Protein AF-A0A965L9D4-F1 (afdb_monomer)

Structure (mmCIF, N/CA/C/O backbone):
data_AF-A0A965L9D4-F1
#
_entry.id   AF-A0A965L9D4-F1
#
loop_
_atom_site.group_PDB
_atom_site.id
_atom_site.type_symbol
_atom_site.label_atom_id
_atom_site.label_alt_id
_atom_site.label_comp_id
_atom_site.label_asym_id
_atom_site.label_entity_id
_atom_site.label_seq_id
_atom_site.pdbx_PDB_ins_code
_atom_site.Cartn_x
_atom_site.Cartn_y
_atom_site.Cartn_z
_atom_site.occupancy
_atom_site.B_iso_or_equiv
_atom_site.auth_seq_id
_atom_site.auth_comp_id
_atom_site.auth_asym_id
_atom_site.auth_atom_id
_atom_site.pdbx_PDB_model_num
ATOM 1 N N . SER A 1 1 ? 4.031 -6.464 5.505 1.00 76.69 1 SER A N 1
ATOM 2 C CA . SER A 1 1 ? 2.967 -7.238 4.818 1.00 76.69 1 SER A CA 1
ATOM 3 C C . SER A 1 1 ? 2.006 -6.271 4.135 1.00 76.69 1 SER A C 1
ATOM 5 O O . SER A 1 1 ? 1.970 -5.125 4.555 1.00 76.69 1 SER A O 1
ATOM 7 N N . ASP A 1 2 ? 1.254 -6.661 3.105 1.00 80.19 2 ASP A N 1
ATOM 8 C CA . ASP A 1 2 ? 0.328 -5.752 2.379 1.00 80.19 2 ASP A CA 1
ATOM 9 C C . ASP A 1 2 ? -0.749 -5.168 3.310 1.00 80.19 2 ASP A C 1
ATOM 11 O O . ASP A 1 2 ? -1.180 -4.033 3.130 1.00 80.19 2 ASP A O 1
ATOM 15 N N . GLN A 1 3 ? -1.103 -5.915 4.360 1.00 84.81 3 GLN A N 1
ATOM 16 C CA . GLN A 1 3 ? -1.976 -5.450 5.436 1.00 84.81 3 GLN A CA 1
ATOM 17 C C . GLN A 1 3 ? -1.397 -4.235 6.181 1.00 84.81 3 GLN A C 1
ATOM 19 O O . GLN A 1 3 ? -2.091 -3.246 6.344 1.00 84.81 3 GLN A O 1
ATOM 24 N N . GLN A 1 4 ? -0.099 -4.239 6.514 1.00 86.62 4 GLN A N 1
ATOM 25 C CA . GLN A 1 4 ? 0.541 -3.094 7.187 1.00 86.62 4 GLN A CA 1
ATOM 26 C C . GLN A 1 4 ? 0.491 -1.816 6.349 1.00 86.62 4 GLN A C 1
ATOM 28 O O . GLN A 1 4 ? 0.414 -0.726 6.902 1.00 86.62 4 GLN A O 1
ATOM 33 N N . PHE A 1 5 ? 0.566 -1.935 5.021 1.00 86.25 5 PHE A N 1
ATOM 34 C CA . PHE A 1 5 ? 0.405 -0.774 4.149 1.00 86.25 5 PHE A CA 1
ATOM 35 C C . PHE A 1 5 ? -1.036 -0.268 4.196 1.00 86.25 5 PHE A C 1
ATOM 37 O O . PHE A 1 5 ? -1.237 0.929 4.334 1.00 86.25 5 PHE A O 1
ATOM 44 N N . SER A 1 6 ? -2.018 -1.174 4.148 1.00 89.31 6 SER A N 1
ATOM 45 C CA . SER A 1 6 ? -3.442 -0.843 4.288 1.00 89.31 6 SER A CA 1
ATOM 46 C C . SER A 1 6 ? -3.713 -0.068 5.576 1.00 89.31 6 SER A C 1
ATOM 48 O O . SER A 1 6 ? -4.348 0.981 5.536 1.00 89.31 6 SER A O 1
ATOM 50 N N . ASP A 1 7 ? -3.178 -0.556 6.695 1.00 90.75 7 ASP A N 1
ATOM 51 C CA . ASP A 1 7 ? -3.377 0.041 8.015 1.00 90.75 7 ASP A CA 1
ATOM 52 C C . ASP A 1 7 ? -2.677 1.409 8.115 1.00 90.75 7 ASP A C 1
ATOM 54 O O . ASP A 1 7 ? -3.229 2.363 8.661 1.00 90.75 7 ASP A O 1
ATOM 58 N N . ARG A 1 8 ? -1.483 1.541 7.520 1.00 91.94 8 ARG A N 1
ATOM 59 C CA . ARG A 1 8 ? -0.744 2.809 7.472 1.00 91.94 8 ARG A CA 1
ATOM 60 C C . ARG A 1 8 ? -1.455 3.861 6.622 1.00 91.94 8 ARG A C 1
ATOM 62 O O . ARG A 1 8 ? -1.611 4.989 7.074 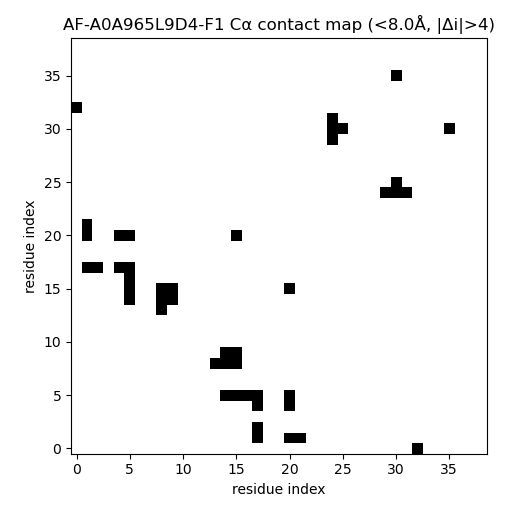1.00 91.94 8 ARG A O 1
ATOM 69 N N . PHE A 1 9 ? -1.948 3.496 5.442 1.00 90.50 9 PHE A N 1
ATOM 70 C CA . PHE A 1 9 ? -2.740 4.413 4.621 1.00 90.50 9 PHE A CA 1
ATOM 71 C C . PHE A 1 9 ? -4.036 4.819 5.327 1.00 90.50 9 PHE A C 1
ATOM 73 O O . PHE A 1 9 ? -4.382 5.997 5.316 1.00 90.50 9 PHE A O 1
ATOM 80 N N . ALA A 1 10 ? -4.700 3.890 6.023 1.00 91.69 10 ALA A N 1
ATOM 81 C CA . ALA A 1 10 ? -5.882 4.213 6.816 1.00 91.69 10 ALA A CA 1
ATOM 82 C C . ALA A 1 10 ? -5.571 5.221 7.938 1.00 91.69 10 ALA A C 1
ATOM 84 O O . ALA A 1 10 ? -6.376 6.116 8.184 1.00 91.69 10 ALA A O 1
ATOM 85 N N . SER A 1 11 ? -4.391 5.131 8.568 1.00 91.75 11 SER A N 1
ATOM 86 C CA . SER A 1 11 ? -3.937 6.115 9.565 1.00 91.75 11 SER A CA 1
ATOM 87 C C . SER A 1 11 ? -3.669 7.507 8.978 1.00 91.75 11 SER A C 1
ATOM 89 O O . SER A 1 11 ? -3.820 8.507 9.671 1.00 91.75 11 SER A O 1
ATOM 91 N N . GLU A 1 12 ? -3.338 7.580 7.688 1.00 92.69 12 GLU A N 1
ATOM 92 C CA . GLU A 1 12 ? -3.160 8.827 6.933 1.00 92.69 12 GLU A CA 1
ATOM 93 C C . GLU A 1 12 ? -4.495 9.343 6.344 1.00 92.69 12 GLU A C 1
ATOM 95 O O . GLU A 1 12 ? -4.517 10.329 5.611 1.00 92.69 12 GLU A O 1
ATOM 100 N N . GLY A 1 13 ? -5.624 8.690 6.662 1.00 92.19 13 GLY A N 1
ATOM 101 C CA . GLY A 1 13 ? -6.961 9.042 6.171 1.00 92.19 13 GLY A CA 1
ATOM 102 C C . GLY A 1 13 ? -7.298 8.474 4.788 1.00 92.19 13 GLY A C 1
ATOM 103 O O . GLY A 1 13 ? -8.356 8.772 4.235 1.00 92.19 13 GLY A O 1
ATOM 104 N N . ILE A 1 14 ? -6.428 7.638 4.221 1.00 89.50 14 ILE A N 1
ATOM 105 C CA . ILE A 1 14 ? -6.594 7.038 2.898 1.00 89.50 14 ILE A CA 1
ATOM 106 C C . ILE A 1 14 ? -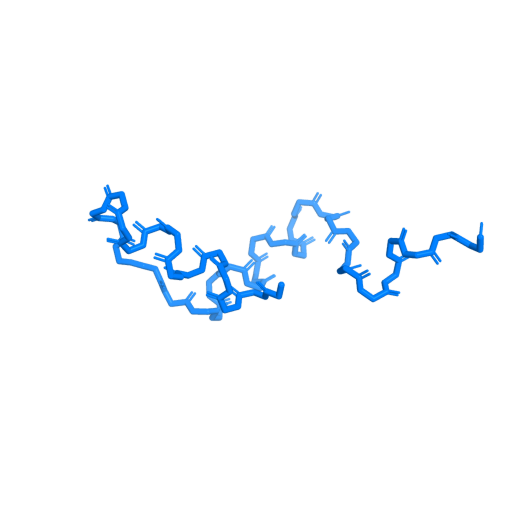7.126 5.611 3.062 1.00 89.50 14 ILE A C 1
ATOM 108 O O . ILE A 1 14 ? -6.396 4.678 3.397 1.00 89.50 14 ILE A O 1
ATOM 112 N N . GLN A 1 15 ? -8.415 5.413 2.780 1.00 89.31 15 GLN A N 1
ATOM 113 C CA . GLN A 1 15 ? -9.004 4.076 2.751 1.00 89.31 15 GLN A CA 1
ATOM 114 C C . GLN A 1 15 ? -8.628 3.351 1.456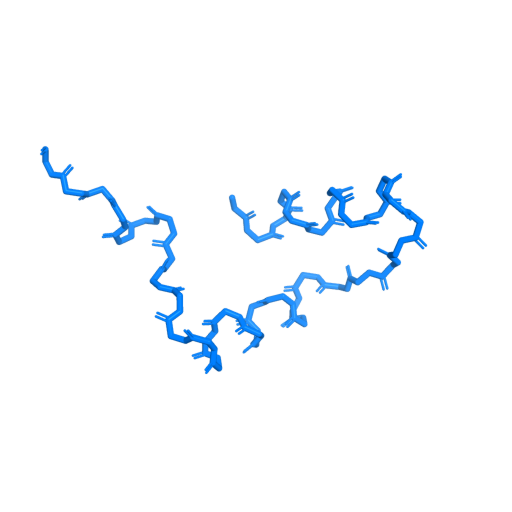 1.00 89.31 15 GLN A C 1
ATOM 116 O O . GLN A 1 15 ? -9.156 3.624 0.379 1.00 89.31 15 GLN A O 1
ATOM 121 N N . VAL A 1 16 ? -7.728 2.380 1.569 1.00 88.50 16 VAL A N 1
ATOM 122 C CA . VAL A 1 16 ? -7.348 1.484 0.474 1.00 88.50 16 VAL A CA 1
ATOM 123 C C . VAL A 1 16 ? -7.483 0.041 0.914 1.00 88.50 16 VAL A C 1
ATOM 125 O O . VAL A 1 16 ? -7.074 -0.333 2.008 1.00 88.50 16 VAL A O 1
ATOM 128 N N . ALA A 1 17 ? -8.048 -0.789 0.040 1.00 90.38 17 ALA A N 1
ATOM 129 C CA . ALA A 1 17 ? -8.156 -2.217 0.281 1.00 90.38 17 ALA A CA 1
ATOM 130 C C . ALA A 1 17 ? -6.815 -2.925 0.032 1.00 90.38 17 ALA A C 1
ATOM 132 O O . ALA A 1 17 ? -6.069 -2.596 -0.897 1.00 90.38 17 ALA A O 1
ATOM 133 N N . ARG A 1 18 ? -6.562 -3.999 0.789 1.00 89.06 18 ARG A N 1
ATOM 134 C CA . ARG A 1 18 ? -5.367 -4.847 0.643 1.00 89.06 18 ARG A CA 1
ATOM 135 C C . ARG A 1 18 ? -5.133 -5.318 -0.801 1.00 89.06 18 ARG A C 1
ATOM 137 O O . ARG A 1 18 ? -3.997 -5.334 -1.271 1.00 89.06 18 ARG A O 1
ATOM 144 N N . ARG A 1 19 ? -6.202 -5.680 -1.526 1.00 89.38 19 ARG A N 1
ATOM 145 C CA . ARG A 1 19 ? -6.121 -6.142 -2.926 1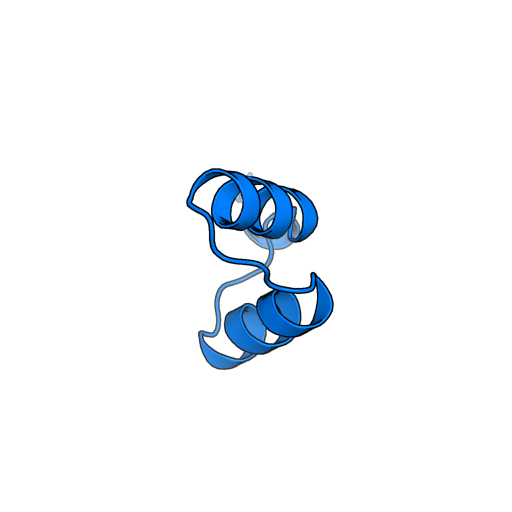.00 89.38 19 ARG A CA 1
ATOM 146 C C . ARG A 1 19 ? -5.591 -5.071 -3.878 1.00 89.38 19 ARG A C 1
ATOM 148 O O . ARG A 1 19 ? -4.874 -5.400 -4.819 1.00 89.38 19 ARG A O 1
ATOM 155 N N . THR A 1 20 ? -5.909 -3.806 -3.621 1.00 91.44 20 THR A N 1
ATOM 156 C CA . THR A 1 20 ? -5.434 -2.678 -4.424 1.00 91.44 20 THR A CA 1
ATOM 157 C C . THR A 1 20 ? -3.929 -2.500 -4.245 1.00 91.44 20 THR A C 1
ATOM 159 O O . THR A 1 20 ? -3.200 -2.373 -5.222 1.00 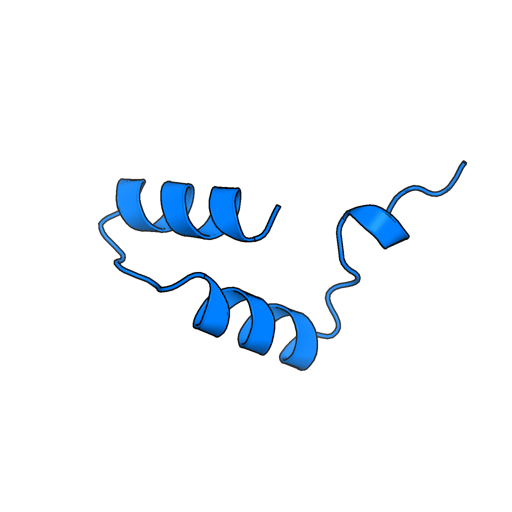91.44 20 THR A O 1
ATOM 162 N N . ILE A 1 21 ? -3.443 -2.607 -3.005 1.00 88.31 21 ILE A N 1
ATOM 163 C CA . ILE A 1 21 ? -2.014 -2.528 -2.668 1.00 88.31 21 ILE A CA 1
ATOM 164 C C . ILE A 1 21 ? -1.225 -3.679 -3.306 1.00 88.31 21 ILE A C 1
ATOM 166 O O . ILE A 1 21 ? -0.133 -3.453 -3.824 1.00 88.31 21 ILE A O 1
ATOM 170 N N . ALA A 1 22 ? -1.782 -4.895 -3.317 1.00 86.44 22 ALA A N 1
ATOM 171 C CA . ALA A 1 22 ? -1.175 -6.037 -4.003 1.00 86.44 22 ALA A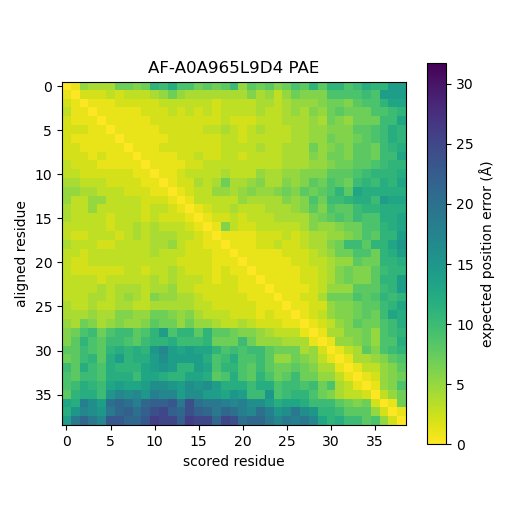 CA 1
ATOM 172 C C . ALA A 1 22 ? -1.011 -5.767 -5.511 1.00 86.44 22 ALA A C 1
ATOM 174 O O . ALA A 1 22 ? 0.097 -5.889 -6.030 1.00 86.44 22 ALA A O 1
ATOM 175 N N . LYS A 1 23 ? -2.069 -5.279 -6.179 1.00 89.31 23 LYS A N 1
ATOM 176 C CA . LYS A 1 23 ? -2.013 -4.859 -7.592 1.00 89.31 23 LYS A CA 1
ATOM 177 C C . LYS A 1 23 ? -0.956 -3.778 -7.841 1.00 89.31 23 LYS A C 1
ATOM 179 O O . LYS A 1 23 ? -0.205 -3.868 -8.808 1.00 89.31 23 LYS A O 1
ATOM 184 N N . TYR A 1 24 ? -0.876 -2.765 -6.976 1.00 89.81 24 TYR A N 1
ATOM 185 C CA . TYR A 1 24 ? 0.126 -1.704 -7.110 1.00 89.81 24 TYR A CA 1
ATOM 186 C C . TYR A 1 24 ? 1.554 -2.220 -6.909 1.00 89.81 24 TYR A C 1
ATOM 188 O O . TYR A 1 24 ? 2.444 -1.808 -7.648 1.00 89.81 24 TYR A O 1
ATOM 196 N N . ARG A 1 25 ? 1.799 -3.145 -5.969 1.00 85.44 25 ARG A N 1
ATOM 197 C CA . ARG A 1 25 ? 3.132 -3.756 -5.808 1.00 85.44 25 ARG A CA 1
ATOM 198 C C . ARG A 1 25 ? 3.571 -4.523 -7.046 1.00 85.44 25 ARG A C 1
ATOM 200 O O . ARG A 1 25 ? 4.727 -4.380 -7.437 1.00 85.44 25 ARG A O 1
ATOM 207 N N . GLU A 1 26 ? 2.674 -5.300 -7.648 1.00 83.31 26 GLU A N 1
ATOM 208 C CA . GLU A 1 26 ? 2.952 -6.035 -8.888 1.00 83.31 26 GLU A CA 1
ATOM 209 C C . GLU A 1 26 ? 3.263 -5.077 -10.042 1.00 83.31 26 GLU A C 1
ATOM 211 O O . GLU A 1 26 ? 4.287 -5.223 -10.708 1.00 83.31 26 GLU A O 1
ATOM 216 N N . ALA A 1 27 ? 2.436 -4.042 -10.224 1.00 86.94 27 ALA A N 1
ATOM 217 C CA . ALA A 1 27 ? 2.636 -3.031 -11.262 1.00 86.94 27 ALA A CA 1
ATOM 218 C C . ALA A 1 27 ? 3.961 -2.266 -11.097 1.00 86.94 27 ALA A C 1
ATOM 220 O O . ALA A 1 27 ? 4.633 -1.961 -12.080 1.00 86.94 27 ALA A O 1
ATOM 221 N N . LEU A 1 28 ? 4.363 -1.993 -9.853 1.00 85.56 28 LEU A N 1
ATOM 222 C CA . LEU A 1 28 ? 5.616 -1.311 -9.526 1.00 85.56 28 LEU A CA 1
ATOM 223 C C . LEU A 1 28 ? 6.830 -2.258 -9.482 1.00 85.56 28 LEU A C 1
ATOM 225 O O . LEU A 1 28 ? 7.930 -1.806 -9.167 1.00 85.56 28 LEU A O 1
ATOM 229 N N . LYS A 1 29 ? 6.658 -3.559 -9.775 1.00 79.12 29 LYS A N 1
ATOM 230 C CA . LYS A 1 29 ? 7.702 -4.602 -9.674 1.00 79.12 29 LYS A CA 1
ATOM 231 C C . LYS A 1 29 ? 8.408 -4.618 -8.309 1.00 79.12 29 LYS A C 1
ATOM 233 O O . LYS A 1 29 ? 9.594 -4.920 -8.186 1.00 79.12 29 LYS A O 1
ATOM 238 N N . ILE A 1 30 ? 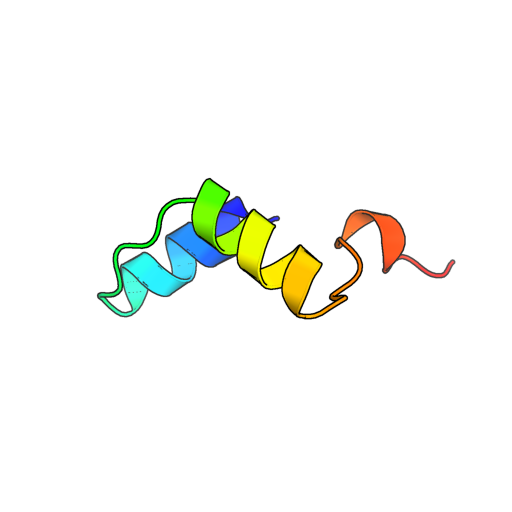7.673 -4.265 -7.258 1.00 74.44 30 ILE A N 1
ATOM 239 C CA . ILE A 1 30 ? 8.167 -4.215 -5.884 1.00 74.44 30 ILE A CA 1
ATOM 240 C C . ILE A 1 30 ? 8.095 -5.630 -5.319 1.00 74.44 30 ILE A C 1
ATOM 242 O O . ILE A 1 30 ? 7.059 -6.034 -4.783 1.00 74.44 30 ILE A O 1
ATOM 246 N N . GLU A 1 31 ? 9.225 -6.338 -5.375 1.00 67.62 31 GLU A N 1
ATOM 247 C CA . GLU A 1 31 ? 9.392 -7.681 -4.805 1.00 67.62 31 GLU A CA 1
ATOM 248 C C . GLU A 1 31 ? 8.757 -7.764 -3.400 1.00 67.62 31 GLU A C 1
ATOM 250 O O . GLU A 1 31 ? 8.973 -6.859 -2.568 1.00 67.62 31 GLU A O 1
ATOM 255 N N . PRO A 1 32 ? 7.926 -8.784 -3.120 1.00 67.38 32 PRO A N 1
ATOM 256 C CA . PRO A 1 32 ? 7.273 -8.957 -1.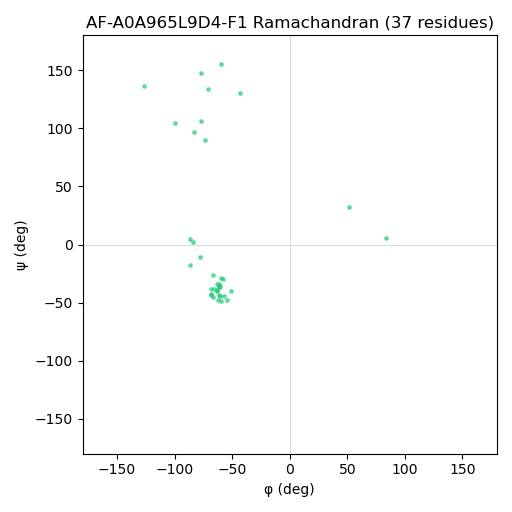831 1.00 67.38 32 PRO A CA 1
ATOM 257 C C . PRO A 1 32 ? 8.309 -9.100 -0.710 1.00 67.38 32 PRO A C 1
ATOM 259 O O . PRO A 1 32 ? 9.456 -9.480 -0.922 1.00 67.38 32 PRO A O 1
ATOM 262 N N . VAL A 1 33 ? 7.920 -8.755 0.522 1.00 66.38 33 VAL A N 1
ATOM 263 C CA . VAL A 1 33 ? 8.843 -8.749 1.679 1.00 66.38 33 VAL A CA 1
ATOM 264 C C . VAL A 1 33 ? 9.486 -10.126 1.904 1.00 66.38 33 VAL A C 1
ATOM 266 O O . VAL A 1 33 ? 10.629 -10.192 2.342 1.00 66.38 33 VAL A O 1
ATOM 269 N N . SER A 1 34 ? 8.787 -11.204 1.538 1.00 65.06 34 SER A N 1
ATOM 270 C CA . SER A 1 34 ? 9.302 -12.577 1.530 1.00 65.06 34 SER A CA 1
ATOM 271 C C . SER A 1 34 ? 10.504 -12.777 0.601 1.00 65.06 34 SER A C 1
ATOM 273 O O . SER A 1 34 ? 11.411 -13.516 0.957 1.00 65.06 34 SER A O 1
ATOM 275 N N . GLN A 1 35 ? 10.546 -12.091 -0.543 1.00 64.12 35 GLN A N 1
ATOM 276 C CA . GLN A 1 35 ? 11.647 -12.141 -1.513 1.00 64.12 35 GLN A CA 1
ATOM 277 C C . GLN A 1 35 ? 12.773 -11.143 -1.205 1.00 64.12 35 GLN A C 1
ATOM 279 O O . GLN A 1 35 ? 13.888 -11.292 -1.694 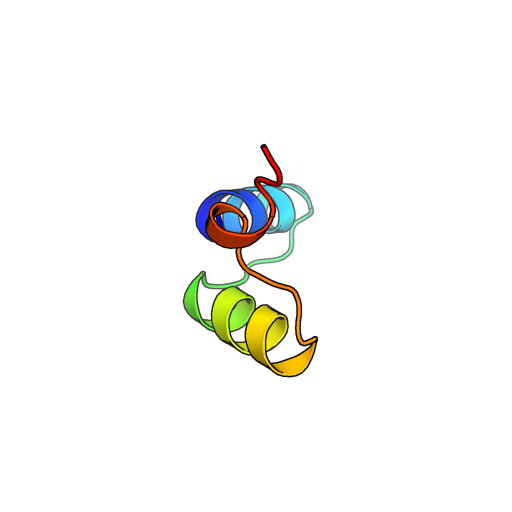1.00 64.12 35 GLN A O 1
ATOM 284 N N . ARG A 1 36 ? 12.514 -10.129 -0.367 1.00 68.25 36 ARG A N 1
ATOM 285 C CA . ARG A 1 36 ? 13.515 -9.114 0.010 1.00 68.25 36 ARG A CA 1
ATOM 286 C C . ARG A 1 36 ? 14.529 -9.577 1.055 1.00 68.25 36 ARG A C 1
ATOM 288 O O . ARG A 1 36 ? 15.512 -8.872 1.267 1.00 68.25 36 ARG A O 1
ATOM 295 N N . LYS A 1 37 ? 14.331 -10.728 1.704 1.00 56.00 37 LYS A N 1
ATOM 296 C CA . LYS A 1 37 ? 15.375 -11.333 2.541 1.00 56.00 37 LYS A CA 1
ATOM 297 C C . LYS A 1 37 ? 16.463 -11.926 1.638 1.00 56.00 37 LYS A C 1
ATOM 299 O O . LYS A 1 37 ? 16.395 -13.093 1.268 1.00 56.00 37 LYS A O 1
ATOM 304 N N . LYS A 1 38 ? 17.472 -11.119 1.298 1.00 58.47 38 LYS A N 1
ATOM 305 C CA . LYS A 1 38 ? 18.819 -11.657 1.068 1.00 58.47 38 LYS A CA 1
ATOM 306 C C . LYS A 1 38 ? 19.377 -12.081 2.431 1.00 58.47 38 LYS A C 1
ATOM 308 O O . LYS A 1 38 ? 19.176 -11.353 3.401 1.00 58.47 38 LYS A O 1
ATOM 313 N N . LEU A 1 39 ? 19.956 -13.284 2.445 1.00 53.12 39 LEU A N 1
ATOM 314 C CA . LEU A 1 39 ? 20.677 -13.936 3.545 1.00 53.12 39 LEU A CA 1
ATOM 315 C C . LEU A 1 39 ? 21.497 -12.960 4.394 1.00 53.12 39 LEU A C 1
ATOM 317 O O . LEU A 1 39 ? 22.160 -12.090 3.786 1.00 53.12 39 LEU A O 1
#

Foldseek 3Di:
DLVVVQVVCVVVVHHDDSVVSVVVCVVVVPPPPVVPDDD

pLDDT: mean 81.74, std 11.34, range [53.12, 92.69]

Sequence (39 aa):
SDQQFSDRFASEGIQVARRTIAKYREALKIEPVSQRKKL

Solvent-accessible surface area (backbone atoms only — not comparable to full-atom values): 2429 Å² total; per-residue (Å²): 107,59,60,58,52,28,55,52,36,43,75,74,70,42,88,54,57,48,68,57,51,50,53,50,32,61,74,66,69,52,73,53,77,83,70,64,65,72,133

Mean predicted aligned error: 6.18 Å

Nearest PDB structures (foldseek):
  2kuh-assembly1_A  TM=6.474E-01  e=6.280E+00  Homo sapiens
  6yns-assembly4_F  TM=7.409E-01  e=9.832E+00  Homo sapiens
  5k8q-assembly1_A  TM=7.149E-01  e=9.124E+00  Homo sapiens

Radius of gyration: 11.05 Å; Cα contacts (8 Å, |Δi|>4): 23; chains: 1; bounding box: 30×23×21 Å

Secondary structure (DSSP, 8-state):
-HHHHHHHHHHTT----HHHHHHHHHHTT---TTT----